Protein AF-A0A5B7TJU8-F1 (afdb_monomer_lite)

Secondary structure (DSSP, 8-state):
-EEEEEEEEE-TTS-EEEEEEEEETTEEEEEEEEEETTEEEEEEEEEEHHHHHHHHHHHHHHHTT-

pLDDT: mean 81.27, std 6.18, range [59.81, 88.75]

Radius of gyration: 12.13 Å; chains: 1; bounding box: 31×23×29 Å

Structure (mmCIF, N/CA/C/O backbone):
data_AF-A0A5B7TJU8-F1
#
_entry.id   AF-A0A5B7TJU8-F1
#
loop_
_atom_site.group_PDB
_atom_site.id
_atom_site.type_symbol
_atom_site.label_atom_id
_atom_site.label_alt_id
_atom_site.label_comp_id
_atom_site.label_asym_id
_atom_site.label_entity_id
_atom_site.label_seq_id
_atom_site.pdbx_PDB_ins_code
_atom_site.Cartn_x
_atom_site.Cartn_y
_atom_site.Cartn_z
_atom_site.occupancy
_atom_site.B_iso_or_equiv
_atom_site.auth_seq_id
_atom_site.auth_comp_id
_atom_site.auth_asym_id
_atom_site.auth_atom_id
_atom_site.pdbx_PDB_model_num
ATOM 1 N N . MET A 1 1 ? -17.731 2.848 9.055 1.00 59.81 1 MET A N 1
ATOM 2 C CA . MET A 1 1 ? -17.723 3.128 7.602 1.00 59.81 1 MET A CA 1
ATOM 3 C C . MET A 1 1 ? -16.367 2.708 7.042 1.00 59.81 1 MET A C 1
ATOM 5 O O . MET A 1 1 ? -15.357 3.071 7.636 1.00 59.81 1 MET A O 1
ATOM 9 N N . ARG A 1 2 ? -16.330 1.866 6.000 1.00 73.69 2 ARG A N 1
ATOM 10 C CA . ARG A 1 2 ? -15.084 1.424 5.349 1.00 73.69 2 ARG A CA 1
ATOM 11 C C . ARG A 1 2 ? -14.794 2.382 4.199 1.00 73.69 2 ARG A C 1
ATOM 13 O O . ARG A 1 2 ? -15.626 2.495 3.307 1.00 73.69 2 ARG A O 1
ATOM 20 N N . THR A 1 3 ? -13.648 3.053 4.220 1.00 77.75 3 THR A N 1
ATOM 21 C CA . THR A 1 3 ? -13.223 3.936 3.121 1.00 77.75 3 THR A CA 1
ATOM 22 C C . THR A 1 3 ? -12.094 3.253 2.371 1.00 77.75 3 THR A C 1
ATOM 24 O O . THR A 1 3 ? -11.148 2.777 2.998 1.00 77.75 3 THR A O 1
ATOM 27 N N . ILE A 1 4 ? -12.204 3.174 1.050 1.00 82.69 4 ILE A N 1
ATOM 28 C CA . ILE A 1 4 ? -11.148 2.654 0.183 1.00 82.69 4 ILE A CA 1
ATOM 29 C C . ILE A 1 4 ? -10.722 3.810 -0.707 1.00 82.69 4 ILE A C 1
ATOM 31 O O . ILE A 1 4 ? -11.537 4.358 -1.439 1.00 82.69 4 ILE A O 1
ATOM 35 N N . ASP A 1 5 ? -9.458 4.184 -0.599 1.00 81.38 5 ASP A N 1
ATOM 36 C CA . ASP A 1 5 ? -8.815 5.191 -1.425 1.00 81.38 5 ASP A CA 1
ATOM 37 C C . ASP A 1 5 ? -7.754 4.477 -2.261 1.00 81.38 5 ASP A C 1
ATOM 39 O O . ASP A 1 5 ? -6.957 3.700 -1.732 1.00 81.38 5 ASP A O 1
ATOM 43 N N . THR A 1 6 ? -7.809 4.646 -3.577 1.00 83.31 6 THR A N 1
ATOM 44 C CA . THR A 1 6 ? -6.868 4.011 -4.502 1.00 83.31 6 THR A CA 1
ATOM 45 C C . THR A 1 6 ? -6.249 5.085 -5.362 1.00 83.31 6 THR A C 1
ATOM 47 O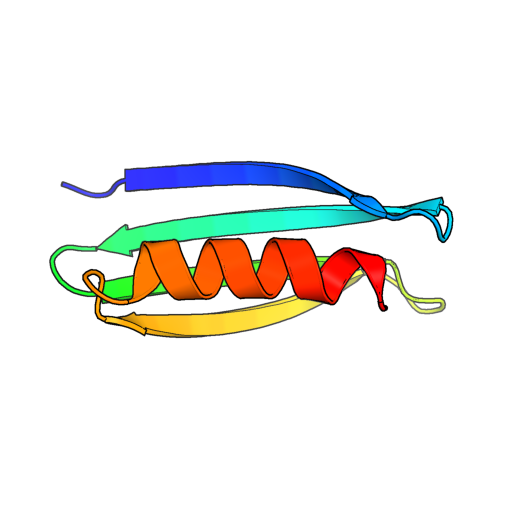 O . THR A 1 6 ? -6.954 5.898 -5.955 1.00 83.31 6 THR A O 1
ATOM 50 N N . LYS A 1 7 ? -4.925 5.066 -5.447 1.00 85.19 7 LYS A N 1
ATOM 51 C CA . LYS A 1 7 ? -4.151 6.011 -6.228 1.00 85.19 7 LYS A CA 1
ATOM 52 C C . LYS A 1 7 ? -3.101 5.268 -7.031 1.00 85.19 7 LYS A C 1
ATOM 54 O O . LYS A 1 7 ? -2.381 4.424 -6.508 1.00 85.19 7 LYS A O 1
ATOM 59 N N . ILE A 1 8 ? -3.018 5.604 -8.307 1.00 84.88 8 ILE A N 1
ATOM 60 C CA . ILE A 1 8 ? -1.980 5.101 -9.199 1.00 84.88 8 ILE A CA 1
ATOM 61 C C . ILE A 1 8 ? -0.929 6.198 -9.322 1.00 84.88 8 ILE A C 1
ATOM 63 O O . ILE A 1 8 ? -1.265 7.357 -9.564 1.00 84.88 8 ILE A O 1
ATOM 67 N N . ILE A 1 9 ? 0.330 5.842 -9.101 1.00 83.75 9 ILE A N 1
ATOM 68 C CA . ILE A 1 9 ? 1.463 6.764 -9.129 1.00 83.75 9 ILE A CA 1
ATOM 69 C C . ILE A 1 9 ? 2.447 6.253 -10.165 1.00 83.75 9 ILE A C 1
ATOM 71 O O . ILE A 1 9 ? 2.803 5.076 -10.168 1.00 83.75 9 ILE A O 1
ATOM 75 N N . TYR A 1 10 ? 2.884 7.145 -11.043 1.00 81.25 10 TYR A N 1
ATOM 76 C CA . TYR A 1 10 ? 3.944 6.853 -11.990 1.00 81.25 10 TYR A CA 1
ATOM 77 C C . TYR A 1 10 ? 5.248 7.412 -11.439 1.00 81.25 10 TYR A C 1
ATOM 79 O O . TYR A 1 10 ? 5.351 8.610 -11.186 1.00 81.25 10 TYR A O 1
ATOM 87 N N . ASN A 1 11 ? 6.221 6.539 -11.215 1.00 81.44 11 ASN A N 1
ATOM 88 C CA . ASN A 1 11 ? 7.544 6.932 -10.754 1.00 81.44 11 ASN A CA 1
ATOM 89 C C . ASN A 1 11 ? 8.381 7.445 -11.942 1.00 81.44 11 ASN A C 1
ATOM 91 O O . ASN A 1 11 ? 8.231 6.972 -13.071 1.00 81.44 11 ASN A O 1
ATOM 95 N N . ARG A 1 12 ? 9.308 8.372 -11.681 1.00 75.62 12 ARG A N 1
ATOM 96 C CA . ARG A 1 12 ? 10.360 8.821 -12.610 1.00 75.62 12 ARG A CA 1
ATOM 97 C C . ARG A 1 12 ? 11.145 7.678 -13.259 1.00 75.62 12 ARG A C 1
ATOM 99 O O . ARG A 1 12 ? 11.553 7.810 -14.407 1.00 75.62 12 ARG A O 1
ATOM 106 N N . ASN A 1 13 ? 11.292 6.549 -12.570 1.00 74.00 13 ASN A N 1
ATOM 107 C CA . ASN A 1 13 ? 11.938 5.341 -13.088 1.00 74.00 13 ASN A CA 1
ATOM 108 C C . ASN A 1 13 ? 11.078 4.541 -14.089 1.00 74.00 13 ASN A C 1
ATOM 110 O O . ASN A 1 13 ? 11.483 3.469 -14.532 1.00 74.00 13 ASN A O 1
ATOM 114 N N . GLY A 1 14 ? 9.890 5.034 -14.455 1.00 74.38 14 GLY A N 1
ATOM 115 C CA . GLY A 1 14 ? 9.003 4.389 -15.427 1.00 74.38 14 GLY A CA 1
ATOM 116 C C . GLY A 1 14 ? 8.152 3.258 -14.848 1.00 74.38 14 GLY A C 1
ATOM 117 O O . GLY A 1 14 ? 7.487 2.545 -15.596 1.00 74.38 14 GLY A O 1
ATOM 118 N N . TYR A 1 15 ? 8.160 3.080 -13.525 1.00 80.00 15 TYR A N 1
ATOM 119 C CA . TYR A 1 15 ? 7.350 2.069 -12.852 1.00 80.00 15 TYR A CA 1
ATOM 120 C C . TYR A 1 15 ? 5.983 2.618 -12.456 1.00 80.00 15 TYR A C 1
ATOM 122 O O . TYR A 1 15 ? 5.863 3.703 -11.883 1.00 80.00 15 TYR A O 1
ATOM 130 N N . LEU A 1 16 ? 4.953 1.815 -12.719 1.00 82.88 16 LEU A N 1
ATOM 131 C CA . LEU A 1 16 ? 3.575 2.108 -12.358 1.00 82.88 16 LEU A CA 1
ATOM 132 C C . LEU A 1 16 ? 3.255 1.452 -11.012 1.00 82.88 16 LEU A C 1
ATOM 134 O O . LEU A 1 16 ? 3.293 0.232 -10.867 1.00 82.88 16 LEU A O 1
ATOM 138 N N . LEU A 1 17 ? 2.971 2.280 -10.014 1.00 85.38 17 LEU A N 1
ATOM 139 C CA . LEU A 1 17 ? 2.794 1.891 -8.623 1.00 85.38 17 LEU A CA 1
ATOM 140 C C . LEU A 1 17 ? 1.328 2.047 -8.231 1.00 85.38 17 LEU A C 1
ATOM 142 O O . LEU A 1 17 ? 0.719 3.088 -8.474 1.00 85.38 17 LEU A O 1
ATOM 146 N N . HIS A 1 18 ? 0.760 1.026 -7.597 1.00 88.75 18 HIS A N 1
ATOM 147 C CA . HIS A 1 18 ? -0.613 1.063 -7.102 1.00 88.75 18 HIS A CA 1
ATOM 148 C C . HIS A 1 18 ? -0.599 1.235 -5.589 1.00 88.75 18 HIS A C 1
ATOM 150 O O . HIS A 1 18 ? -0.160 0.353 -4.850 1.00 88.75 18 HIS A O 1
ATOM 156 N N . LEU A 1 19 ? -1.105 2.369 -5.124 1.00 87.19 19 LEU A N 1
ATOM 157 C CA . LEU A 1 19 ? -1.250 2.691 -3.718 1.00 87.19 19 LEU A CA 1
ATOM 158 C C . LEU A 1 19 ? -2.715 2.533 -3.312 1.00 87.19 19 LEU A C 1
ATOM 160 O O . LEU A 1 19 ? -3.587 3.246 -3.798 1.00 87.19 19 LEU A O 1
ATOM 164 N N . VAL A 1 20 ? -2.996 1.603 -2.408 1.00 87.25 20 VAL A N 1
ATOM 165 C CA . VAL A 1 20 ? -4.346 1.322 -1.911 1.00 87.25 20 VAL A CA 1
ATOM 166 C C . VAL A 1 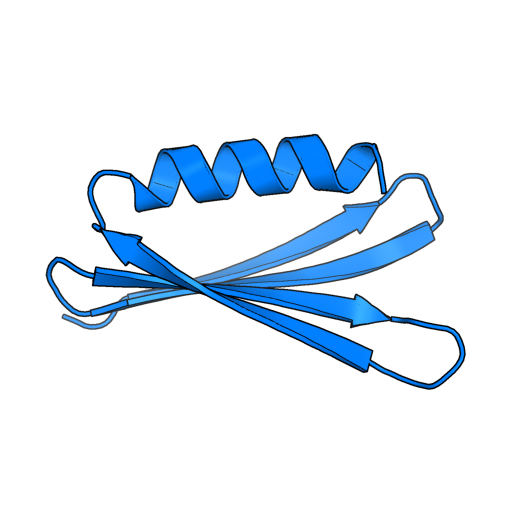20 ? -4.378 1.554 -0.410 1.00 87.25 20 VAL A C 1
ATOM 168 O O . VAL A 1 20 ? -3.694 0.870 0.349 1.00 87.25 20 VAL A O 1
ATOM 171 N N . ARG A 1 21 ? -5.210 2.486 0.046 1.00 85.75 21 ARG A N 1
ATOM 172 C CA . ARG A 1 21 ? -5.484 2.731 1.461 1.00 85.75 21 ARG A CA 1
ATOM 173 C C . ARG A 1 21 ? -6.892 2.260 1.794 1.00 85.75 21 ARG A C 1
ATOM 175 O O . ARG A 1 21 ? -7.877 2.761 1.269 1.00 85.75 21 ARG A O 1
ATOM 182 N N . THR A 1 22 ? -6.997 1.327 2.729 1.00 88.00 22 THR A N 1
ATOM 183 C CA . THR A 1 22 ? -8.274 0.886 3.296 1.00 88.00 22 THR A CA 1
ATOM 184 C C . THR A 1 22 ? -8.377 1.346 4.744 1.00 88.00 22 THR A C 1
ATOM 186 O O . THR A 1 22 ? -7.611 0.891 5.590 1.00 88.00 22 THR A O 1
ATOM 189 N N . ARG A 1 23 ? -9.342 2.214 5.043 1.00 85.12 23 ARG A N 1
ATOM 190 C CA . ARG A 1 23 ? -9.682 2.654 6.399 1.00 85.12 23 ARG A CA 1
ATOM 191 C C . ARG A 1 23 ? -10.778 1.778 6.992 1.00 85.12 23 ARG A C 1
ATOM 193 O O . ARG A 1 23 ? -11.857 1.637 6.410 1.00 85.12 23 ARG A O 1
ATOM 200 N N . GLN A 1 24 ? -10.521 1.241 8.178 1.00 85.38 24 GLN A N 1
ATOM 201 C CA . GLN A 1 24 ? -11.477 0.529 9.022 1.00 85.38 24 GLN A CA 1
ATOM 202 C C . GLN A 1 24 ? -11.467 1.144 10.427 1.00 85.38 24 GLN A C 1
ATOM 204 O O . GLN A 1 24 ? -10.662 0.781 11.284 1.00 85.38 24 GLN A O 1
ATOM 209 N N . GLY A 1 25 ? -12.370 2.100 10.663 1.00 84.38 25 GLY A N 1
ATOM 210 C CA . GLY A 1 25 ? -12.454 2.807 11.944 1.00 84.38 25 GLY A CA 1
ATOM 211 C C . GLY A 1 25 ? -11.186 3.618 12.222 1.00 84.38 25 GLY A C 1
ATOM 212 O O . GLY A 1 25 ? -10.834 4.494 11.435 1.00 84.38 25 GLY A O 1
ATOM 213 N N . LEU A 1 26 ? -10.502 3.306 13.327 1.00 82.25 26 LEU A N 1
ATOM 214 C CA . LEU A 1 26 ? -9.260 3.966 13.743 1.00 82.25 26 LEU A CA 1
ATOM 215 C C . LEU A 1 26 ? -7.997 3.388 13.092 1.00 82.25 26 LEU A C 1
ATOM 217 O O . LEU A 1 26 ? -6.910 3.896 13.359 1.00 82.25 26 LEU A O 1
ATOM 221 N N . LEU A 1 27 ? -8.113 2.359 12.252 1.00 84.88 27 LEU A N 1
ATOM 222 C CA . LEU A 1 27 ? -6.984 1.714 11.587 1.00 84.88 27 LEU A CA 1
ATOM 223 C C . LEU A 1 27 ? -7.037 1.950 10.080 1.00 84.88 27 LEU A C 1
ATOM 225 O O . LEU A 1 27 ? -8.056 1.711 9.434 1.00 84.88 27 LEU A O 1
ATOM 229 N N . ASP A 1 28 ? -5.903 2.348 9.520 1.00 85.50 28 ASP A N 1
ATOM 230 C CA . ASP A 1 28 ? -5.672 2.418 8.086 1.00 85.50 28 ASP A CA 1
ATOM 231 C C . ASP A 1 28 ? -4.709 1.306 7.668 1.00 85.50 28 ASP A C 1
ATOM 233 O O . ASP A 1 28 ? -3.694 1.044 8.308 1.00 85.50 28 ASP A O 1
ATOM 237 N N . THR A 1 29 ? -5.026 0.636 6.570 1.00 87.94 29 THR A N 1
ATOM 238 C CA . THR A 1 29 ? -4.162 -0.353 5.928 1.00 87.94 29 THR A CA 1
ATOM 239 C C . THR A 1 29 ? -3.700 0.226 4.603 1.00 87.94 29 THR A C 1
ATOM 241 O O . THR A 1 29 ? -4.528 0.465 3.729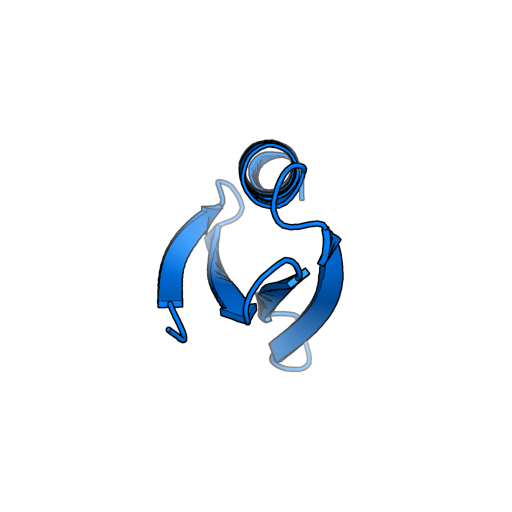 1.00 87.94 29 THR A O 1
ATOM 244 N N . ILE A 1 30 ? -2.402 0.475 4.462 1.00 88.00 30 ILE A N 1
ATOM 245 C CA . ILE A 1 30 ? -1.780 0.961 3.231 1.00 88.00 30 ILE A CA 1
ATOM 246 C C . ILE A 1 30 ? -1.117 -0.223 2.536 1.00 88.00 30 ILE A C 1
ATOM 248 O O . ILE A 1 30 ? -0.320 -0.939 3.140 1.00 88.00 30 ILE A O 1
ATOM 252 N N . THR A 1 31 ? -1.446 -0.416 1.268 1.00 88.06 31 THR A N 1
ATOM 253 C CA . THR A 1 31 ? -0.870 -1.429 0.390 1.00 88.06 31 THR A CA 1
ATOM 254 C C . THR A 1 31 ? -0.217 -0.724 -0.786 1.00 88.06 31 THR A C 1
ATOM 256 O O . THR A 1 31 ? -0.889 0.007 -1.505 1.00 88.06 31 THR A O 1
ATOM 259 N N . LEU A 1 32 ? 1.079 -0.932 -0.979 1.00 87.69 32 LEU A N 1
ATOM 260 C CA . LEU A 1 32 ? 1.820 -0.475 -2.148 1.00 87.69 32 LEU A CA 1
ATOM 261 C C . LEU A 1 32 ? 2.138 -1.683 -3.016 1.00 87.69 32 LEU A C 1
ATOM 263 O O . LEU A 1 32 ? 2.832 -2.593 -2.565 1.00 87.69 32 LEU A O 1
ATOM 267 N N . GLN A 1 33 ? 1.644 -1.694 -4.246 1.00 88.19 33 GLN A N 1
ATOM 268 C CA . GLN A 1 33 ? 1.972 -2.709 -5.238 1.00 88.19 33 GLN A CA 1
ATOM 269 C C . GLN A 1 33 ? 2.870 -2.100 -6.304 1.00 88.19 33 GLN A C 1
ATOM 271 O O . GLN A 1 33 ? 2.625 -0.986 -6.768 1.00 88.19 33 GLN A O 1
ATOM 276 N N . TYR A 1 34 ? 3.910 -2.832 -6.680 1.00 85.00 34 TYR A N 1
ATOM 277 C CA . TYR A 1 34 ? 4.890 -2.372 -7.644 1.00 85.00 34 TYR A CA 1
ATOM 278 C C . TYR A 1 34 ? 5.415 -3.517 -8.510 1.00 85.00 34 TYR A C 1
ATOM 280 O O . TYR A 1 34 ? 5.611 -4.634 -8.012 1.00 85.00 34 TYR A O 1
ATOM 288 N N . PRO A 1 35 ? 5.641 -3.261 -9.808 1.00 80.62 35 PRO A N 1
ATOM 289 C CA . PRO A 1 35 ? 6.247 -4.227 -10.705 1.00 80.62 35 PRO A CA 1
ATOM 290 C C . PRO A 1 35 ? 7.727 -4.420 -10.355 1.00 80.62 35 PRO A C 1
ATOM 292 O O . PRO A 1 35 ? 8.461 -3.477 -10.067 1.00 80.62 35 PRO A O 1
ATOM 295 N N . VAL A 1 36 ? 8.171 -5.668 -10.395 1.00 82.81 36 VAL A N 1
ATOM 296 C CA . VAL A 1 36 ? 9.567 -6.097 -10.292 1.00 82.81 36 VAL A CA 1
ATOM 297 C C . VAL A 1 36 ? 9.864 -7.063 -11.439 1.00 82.81 36 VAL A C 1
ATOM 299 O O . VAL A 1 36 ? 8.946 -7.619 -12.036 1.00 82.81 36 VAL A O 1
ATOM 302 N N . LYS A 1 37 ? 11.143 -7.329 -11.735 1.00 77.38 37 LYS A N 1
ATOM 303 C CA . LYS A 1 37 ? 11.546 -8.222 -12.846 1.00 77.38 37 LYS A CA 1
ATOM 304 C C . LYS A 1 37 ? 10.838 -9.594 -12.863 1.00 77.38 37 LYS A C 1
ATOM 306 O O . LYS A 1 37 ? 10.648 -10.147 -13.935 1.00 77.38 37 LYS A O 1
ATOM 311 N N . ASN A 1 38 ? 10.417 -10.105 -11.700 1.00 80.94 38 ASN A N 1
ATOM 312 C CA . ASN A 1 38 ? 9.733 -11.398 -11.542 1.00 80.94 38 ASN A CA 1
ATOM 313 C C . ASN A 1 38 ? 8.214 -11.299 -11.264 1.00 80.94 38 ASN A C 1
ATOM 315 O O . ASN A 1 38 ? 7.635 -12.246 -10.738 1.00 80.94 38 ASN A O 1
ATOM 319 N N . GLY A 1 39 ? 7.556 -10.174 -11.565 1.00 84.00 39 GLY A N 1
ATOM 320 C CA . GLY A 1 39 ? 6.104 -10.016 -11.395 1.00 84.00 39 GLY A CA 1
ATOM 321 C C . GLY A 1 39 ? 5.725 -8.794 -10.563 1.00 84.00 39 GLY A C 1
ATOM 322 O O . GLY A 1 39 ? 6.363 -7.754 -10.660 1.00 84.00 39 GLY A O 1
ATOM 323 N N . ILE A 1 40 ? 4.680 -8.893 -9.742 1.00 86.12 40 ILE A N 1
ATOM 324 C CA . ILE A 1 40 ? 4.197 -7.779 -8.911 1.00 86.12 40 ILE A CA 1
ATOM 325 C C . ILE A 1 40 ? 4.490 -8.095 -7.445 1.00 86.12 40 ILE A C 1
ATOM 327 O O . ILE A 1 40 ? 4.078 -9.136 -6.936 1.00 86.12 40 ILE A O 1
ATOM 331 N N . LYS A 1 41 ? 5.187 -7.192 -6.752 1.00 86.12 41 LYS A N 1
ATOM 332 C CA . LYS A 1 41 ? 5.336 -7.242 -5.293 1.00 86.12 41 LYS A CA 1
ATOM 333 C C . LYS A 1 41 ? 4.334 -6.309 -4.638 1.00 86.12 41 LYS A C 1
ATOM 335 O O . LYS A 1 41 ? 4.042 -5.237 -5.154 1.00 86.12 41 LYS A O 1
ATOM 340 N N . SER A 1 42 ? 3.840 -6.709 -3.472 1.00 87.69 42 SER A N 1
ATOM 341 C CA . SER A 1 42 ? 2.954 -5.891 -2.650 1.00 87.69 42 SER A CA 1
ATOM 342 C C . SER A 1 42 ? 3.493 -5.778 -1.232 1.00 87.69 42 SER A C 1
ATOM 344 O O . SER A 1 42 ? 3.741 -6.793 -0.581 1.00 87.69 42 SER A O 1
ATOM 346 N N . ILE A 1 43 ? 3.620 -4.555 -0.730 1.00 86.69 43 ILE A N 1
ATOM 347 C CA . ILE A 1 43 ? 3.947 -4.264 0.664 1.00 86.69 43 ILE A CA 1
ATOM 348 C C . ILE A 1 43 ? 2.684 -3.747 1.336 1.00 86.69 43 ILE A C 1
ATOM 350 O O . ILE A 1 43 ? 2.124 -2.743 0.911 1.00 86.69 43 ILE A O 1
ATOM 354 N N . THR A 1 44 ? 2.254 -4.421 2.401 1.00 88.12 44 THR A N 1
ATOM 355 C CA . THR A 1 44 ? 1.084 -4.018 3.190 1.00 88.12 44 THR A CA 1
ATOM 356 C C . THR A 1 44 ? 1.518 -3.630 4.595 1.00 88.12 44 THR A C 1
ATOM 358 O O . THR A 1 44 ? 2.224 -4.382 5.268 1.00 88.12 44 THR A O 1
ATOM 361 N N . LYS A 1 45 ? 1.082 -2.460 5.061 1.00 87.12 45 LYS A N 1
ATOM 362 C CA . LYS A 1 45 ? 1.312 -1.970 6.422 1.00 87.12 45 LYS A CA 1
ATOM 363 C C . LYS A 1 45 ? 0.010 -1.463 7.020 1.00 87.12 45 LYS A C 1
ATOM 365 O O . LYS A 1 45 ? -0.754 -0.750 6.377 1.00 87.12 45 LYS A O 1
ATOM 370 N N . ARG A 1 46 ? -0.225 -1.825 8.278 1.00 86.38 46 ARG A N 1
ATOM 371 C CA . ARG A 1 46 ? -1.370 -1.363 9.059 1.00 86.38 46 ARG A CA 1
ATOM 372 C C . ARG A 1 46 ? -0.886 -0.330 10.070 1.00 86.38 46 ARG A C 1
ATOM 374 O O . ARG A 1 46 ? 0.103 -0.560 10.759 1.00 86.38 46 ARG A O 1
ATOM 381 N N . ILE A 1 47 ? -1.563 0.805 10.119 1.00 85.62 47 ILE A N 1
ATOM 382 C CA . ILE A 1 47 ? -1.197 1.980 10.909 1.00 85.62 47 ILE A CA 1
ATOM 383 C C . ILE A 1 47 ? -2.449 2.624 11.497 1.00 85.62 47 ILE A C 1
ATOM 385 O O . ILE A 1 47 ? -3.566 2.396 11.036 1.00 85.62 47 ILE A O 1
ATOM 389 N N . LEU A 1 48 ? -2.274 3.442 12.530 1.00 84.44 48 LEU A N 1
ATOM 390 C CA . LEU A 1 48 ? -3.370 4.225 13.094 1.00 84.44 48 LEU A CA 1
ATOM 391 C C . LEU A 1 48 ? -3.821 5.304 12.102 1.00 84.44 48 LEU A C 1
ATOM 393 O O . LEU A 1 48 ? -3.002 5.964 11.466 1.00 84.44 48 LEU A O 1
ATOM 397 N N . SER A 1 49 ? -5.132 5.506 11.993 1.00 74.12 49 SER A N 1
ATOM 398 C CA . SER A 1 49 ? -5.764 6.370 10.986 1.00 74.12 49 SER A CA 1
ATOM 399 C C . SER A 1 49 ? -5.356 7.842 11.071 1.00 74.12 49 SER A C 1
ATOM 401 O O . SER A 1 49 ? -5.309 8.519 10.042 1.00 74.12 49 SER A O 1
ATOM 403 N N . LEU A 1 50 ? -5.003 8.310 12.274 1.00 74.44 50 LEU A N 1
ATOM 404 C CA . LEU A 1 50 ? -4.431 9.635 12.538 1.00 74.44 50 LEU A CA 1
ATOM 405 C C .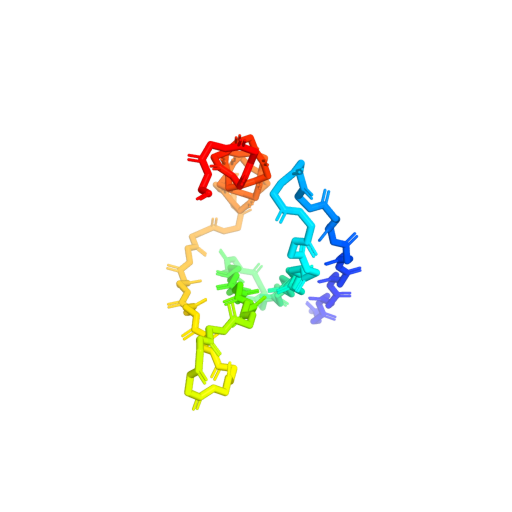 LEU A 1 50 ? -3.097 9.831 11.806 1.00 74.44 50 LEU A C 1
ATOM 407 O O . LEU A 1 50 ? -2.854 10.880 11.220 1.00 74.44 50 LEU A O 1
ATOM 411 N N . LEU A 1 51 ? -2.268 8.788 11.773 1.00 77.94 51 LEU A N 1
ATOM 412 C CA . LEU A 1 51 ? -0.988 8.776 11.062 1.00 77.94 51 LEU A CA 1
ATOM 413 C C . LEU A 1 51 ? -1.138 8.332 9.602 1.00 77.94 51 LEU A C 1
ATOM 415 O O . LEU A 1 51 ? -0.205 8.466 8.816 1.00 77.94 51 LEU A O 1
ATOM 419 N N . GLY A 1 52 ? -2.316 7.831 9.223 1.00 73.56 52 GLY A N 1
ATOM 420 C CA . GLY A 1 52 ? -2.593 7.271 7.908 1.00 73.56 52 GLY A CA 1
ATOM 421 C C . GLY A 1 52 ? -2.331 8.225 6.752 1.00 73.56 52 GLY A C 1
ATOM 422 O O . GLY A 1 52 ? -1.765 7.825 5.741 1.00 73.56 52 GLY A O 1
ATOM 423 N N . PHE A 1 53 ? -2.705 9.496 6.908 1.00 73.31 53 PHE A N 1
ATOM 424 C CA . PHE A 1 53 ? -2.497 10.504 5.867 1.00 73.31 53 PHE A CA 1
ATOM 425 C C . PHE A 1 53 ? -1.023 10.908 5.734 1.00 73.31 53 PHE A C 1
ATOM 427 O O . PHE A 1 53 ? -0.505 10.995 4.623 1.00 73.31 53 PHE A O 1
ATOM 434 N N . VAL A 1 54 ? -0.335 11.099 6.864 1.00 78.81 54 VAL A N 1
ATOM 435 C CA . VAL A 1 54 ? 1.091 11.456 6.890 1.00 78.81 54 VAL A CA 1
ATOM 436 C C . VAL A 1 54 ? 1.932 10.324 6.307 1.00 78.81 54 VAL A C 1
ATOM 438 O O . VAL A 1 54 ? 2.775 10.562 5.448 1.00 78.81 54 VAL A O 1
ATOM 441 N N . ALA A 1 55 ? 1.656 9.081 6.704 1.00 77.06 55 ALA A N 1
ATOM 442 C CA . ALA A 1 55 ? 2.334 7.907 6.170 1.00 77.06 55 ALA A CA 1
ATOM 443 C C . ALA A 1 55 ? 2.101 7.743 4.663 1.00 77.06 55 ALA A C 1
ATOM 445 O O . ALA A 1 55 ? 3.040 7.423 3.942 1.00 77.06 55 ALA A O 1
ATOM 446 N N . LEU A 1 56 ? 0.880 8.007 4.177 1.00 78.81 56 LEU A N 1
ATOM 447 C CA . LEU A 1 56 ? 0.583 7.993 2.745 1.00 78.81 56 LEU A CA 1
ATOM 448 C C . LEU A 1 56 ? 1.447 9.021 2.002 1.00 78.81 56 LEU A C 1
ATOM 450 O O . LEU A 1 56 ? 2.085 8.676 1.017 1.00 78.81 56 LEU A O 1
ATOM 454 N N . LYS A 1 57 ? 1.521 10.258 2.507 1.00 80.69 57 LYS A N 1
ATOM 455 C CA . LYS A 1 57 ? 2.312 11.338 1.899 1.00 80.69 57 LYS A CA 1
ATOM 456 C C . LYS A 1 57 ? 3.813 11.073 1.918 1.00 80.69 57 LYS A C 1
ATOM 458 O O . LYS A 1 57 ? 4.485 11.340 0.928 1.00 80.69 57 LYS A O 1
ATOM 463 N N . LEU A 1 58 ? 4.331 10.521 3.013 1.00 81.62 58 LEU A N 1
ATOM 464 C CA . LEU A 1 58 ? 5.729 10.102 3.095 1.00 81.62 58 LEU A CA 1
ATOM 465 C C . LEU A 1 58 ? 6.030 8.967 2.118 1.00 81.62 58 LEU A C 1
ATOM 467 O O . LEU A 1 58 ? 7.089 8.971 1.504 1.00 81.62 58 LEU A O 1
ATOM 471 N N . LEU A 1 59 ? 5.102 8.023 1.942 1.00 81.00 59 LEU A N 1
ATOM 472 C CA . LEU A 1 59 ? 5.271 6.944 0.977 1.00 81.00 59 LEU A CA 1
ATOM 473 C C . LEU A 1 59 ? 5.223 7.466 -0.463 1.00 81.00 59 LEU A C 1
ATOM 475 O O . LEU A 1 59 ? 6.046 7.053 -1.268 1.00 81.00 59 LEU A O 1
ATOM 479 N N . GLU A 1 60 ? 4.321 8.403 -0.773 1.00 78.44 60 GLU A N 1
ATOM 480 C CA . GLU A 1 60 ? 4.295 9.107 -2.065 1.00 78.44 60 GLU A CA 1
ATOM 481 C C . GLU A 1 60 ? 5.630 9.800 -2.354 1.00 78.44 60 GLU A C 1
ATOM 483 O O . GLU A 1 60 ? 6.160 9.657 -3.449 1.00 78.44 60 GLU A O 1
ATOM 488 N N . ALA A 1 61 ? 6.198 10.503 -1.371 1.00 79.00 61 ALA A N 1
ATOM 489 C CA . ALA A 1 61 ? 7.490 11.162 -1.530 1.00 79.00 61 ALA A CA 1
ATOM 490 C C . ALA A 1 61 ? 8.640 10.155 -1.675 1.00 79.00 61 ALA A C 1
ATOM 492 O O . ALA A 1 61 ? 9.512 10.342 -2.513 1.00 7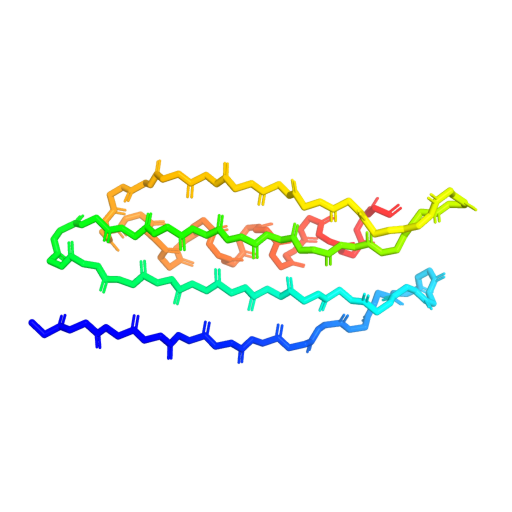9.00 61 ALA A O 1
ATOM 493 N N . ALA A 1 62 ? 8.638 9.077 -0.885 1.00 78.06 62 ALA A N 1
ATOM 494 C CA . ALA A 1 62 ? 9.662 8.036 -0.943 1.00 78.06 62 ALA A CA 1
ATOM 495 C C . ALA A 1 62 ? 9.631 7.251 -2.262 1.00 78.06 62 ALA A C 1
ATOM 497 O O . ALA A 1 62 ? 10.670 6.783 -2.713 1.00 78.06 62 ALA A O 1
ATOM 498 N N . ILE A 1 63 ? 8.457 7.121 -2.884 1.00 77.81 63 ILE A N 1
ATOM 499 C CA . ILE A 1 63 ? 8.269 6.448 -4.171 1.00 77.81 63 ILE A CA 1
ATOM 500 C C . ILE A 1 63 ? 9.111 7.089 -5.280 1.00 77.8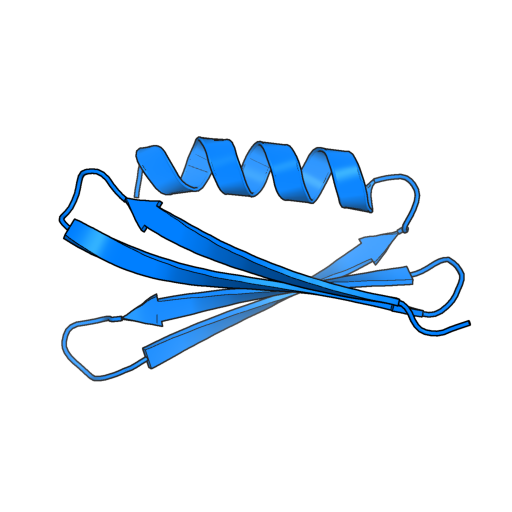1 63 ILE A C 1
ATOM 502 O O . ILE A 1 63 ? 9.679 6.351 -6.075 1.00 77.81 63 ILE A O 1
ATOM 506 N N . ASP A 1 64 ? 9.241 8.417 -5.312 1.00 69.44 64 ASP A N 1
ATOM 507 C CA . ASP A 1 64 ? 10.082 9.111 -6.302 1.00 69.44 64 ASP A CA 1
ATOM 508 C C . ASP A 1 64 ? 11.586 8.808 -6.145 1.00 69.44 64 ASP A C 1
ATOM 510 O O . ASP A 1 64 ? 12.368 9.095 -7.051 1.00 69.44 64 ASP A O 1
ATOM 514 N N . PHE A 1 65 ? 11.998 8.235 -5.007 1.00 66.25 65 PHE A N 1
ATOM 515 C CA . PHE A 1 65 ? 13.381 7.838 -4.726 1.00 66.25 65 PHE A CA 1
ATOM 516 C C . PHE A 1 65 ? 13.651 6.335 -4.919 1.00 66.25 65 PHE A C 1
ATOM 518 O O . PHE A 1 65 ? 14.794 5.911 -4.743 1.00 66.25 65 PHE A O 1
ATOM 525 N N . ILE A 1 66 ? 12.631 5.528 -5.241 1.00 62.56 66 ILE A N 1
ATOM 526 C CA . ILE A 1 66 ? 12.748 4.074 -5.493 1.00 62.56 66 ILE A CA 1
ATOM 527 C C . ILE A 1 66 ? 13.056 3.822 -6.964 1.00 62.56 66 ILE A C 1
ATOM 529 O O . ILE A 1 66 ? 13.904 2.961 -7.269 1.00 62.56 66 ILE A O 1
#

Foldseek 3Di:
DKDKDWDWDQAPVRKIKIWIWIDDPQKIKIKIWTADPVGIDIDIDIDTPVCVVVVVVVVNVVRNVD

Sequence (66 aa):
MRTIDTKIIYNRNGYLLHLVRTRQGLLDTITLQYPVKNGIKSITKRILSLLGFVALKLLEAAIDFI